Protein AF-A0A2V6AEZ5-F1 (afdb_monomer)

pLDDT: mean 77.83, std 19.24, range [43.84, 98.19]

Nearest PDB structures (foldseek):
  8a53-assembly3_C  TM=8.341E-01  e=4.740E-02  Arabidopsis thaliana
  6w8r-assembly2_B  TM=6.040E-01  e=8.006E-03  Arabidopsis thaliana
  6w8s-assembly2_B  TM=6.239E-01  e=8.006E-03  Arabidopsis thaliana
  6w8t-assembly2_B  TM=6.019E-01  e=8.006E-03  Arabidopsis thaliana
  6w8t-assembly1_A  TM=6.749E-01  e=4.175E-02  Arabidopsis thaliana

Radius of gyration: 16.58 Å; Cα contacts (8 Å, |Δi|>4): 143; chains: 1; bounding box: 41×29×43 Å

Mean predicted aligned error: 9.74 Å

Solvent-accessible surface area (backbone atoms only — not comparable to full-atom values): 7693 Å² total; per-residue (Å²): 115,65,49,83,78,42,40,94,79,61,70,48,90,80,73,42,88,50,41,80,56,57,78,74,59,52,72,72,58,60,76,68,51,56,93,90,50,88,64,75,69,70,59,80,45,75,41,58,30,46,91,95,55,60,79,54,77,36,69,64,80,95,45,80,37,49,38,50,60,52,27,39,64,70,43,49,64,60,37,59,75,69,55,38,20,46,58,55,45,43,51,54,27,35,52,45,29,45,75,71,72,42,90,46,44,50,44,79,47,49,52,65,71,59,38,67,27,44,71,71,70,76,80,78,84,126

Sequence (126 aa):
MREKFMGRNGSTKKLGAAMSLREHRTENEYDKAPSGRPGPYMPVVMTACEEGGYAYEYHHGAIGHGVFTYALAKEFRKARQAGVSFNELRIRVNTVMKNLRYDQTSNVEGPRKICAGPMLAAPRKR

Structure (mmCIF, N/CA/C/O backbone):
data_AF-A0A2V6AEZ5-F1
#
_entry.id   AF-A0A2V6AEZ5-F1
#
loop_
_atom_site.group_PDB
_atom_site.id
_atom_site.type_symbol
_atom_site.label_atom_id
_atom_site.label_alt_id
_atom_site.label_comp_id
_atom_site.label_asym_id
_atom_site.label_entity_id
_atom_site.label_seq_id
_atom_site.pdbx_PDB_ins_code
_atom_site.Cartn_x
_atom_site.Cartn_y
_atom_site.Cartn_z
_atom_site.occupancy
_atom_site.B_iso_or_equiv
_atom_site.auth_seq_id
_atom_site.auth_comp_id
_atom_site.auth_asym_id
_atom_site.auth_atom_id
_atom_site.pdbx_PDB_model_num
ATOM 1 N N . MET A 1 1 ? 23.568 -5.799 3.448 1.00 46.34 1 MET A N 1
ATOM 2 C CA . MET A 1 1 ? 22.675 -5.895 2.264 1.00 46.34 1 MET A CA 1
ATOM 3 C C . MET A 1 1 ? 21.634 -7.005 2.428 1.00 46.34 1 MET A C 1
ATOM 5 O O . MET A 1 1 ? 20.462 -6.696 2.312 1.00 46.34 1 MET A O 1
ATOM 9 N N . ARG A 1 2 ? 22.017 -8.242 2.788 1.00 45.91 2 ARG A N 1
ATOM 10 C CA . ARG A 1 2 ? 21.078 -9.329 3.153 1.00 45.91 2 ARG A CA 1
ATOM 11 C C . ARG A 1 2 ? 20.126 -8.999 4.304 1.00 45.91 2 ARG A C 1
ATOM 13 O O . ARG A 1 2 ? 18.940 -9.280 4.200 1.00 45.91 2 ARG A O 1
ATOM 20 N N . GLU A 1 3 ? 20.638 -8.357 5.352 1.00 51.47 3 GLU A N 1
ATOM 21 C CA . GLU A 1 3 ? 19.851 -7.940 6.525 1.00 51.47 3 GLU A CA 1
ATOM 22 C C . GLU A 1 3 ? 18.674 -7.031 6.143 1.00 51.47 3 GLU A C 1
ATOM 24 O O . GLU A 1 3 ? 17.580 -7.216 6.646 1.00 51.47 3 GLU A O 1
ATOM 29 N N . LYS A 1 4 ? 18.851 -6.151 5.146 1.00 46.28 4 LYS A N 1
ATOM 30 C CA . LYS A 1 4 ? 17.797 -5.258 4.634 1.00 46.28 4 LYS A CA 1
ATOM 31 C C . LYS A 1 4 ? 16.577 -6.003 4.070 1.00 46.28 4 LYS A C 1
ATOM 33 O O . LYS A 1 4 ? 15.503 -5.426 4.007 1.00 46.28 4 LYS A O 1
ATOM 38 N N . PHE A 1 5 ? 16.757 -7.240 3.604 1.00 47.94 5 PHE A N 1
ATOM 39 C CA . PHE A 1 5 ? 15.719 -7.992 2.888 1.00 47.94 5 PHE A CA 1
ATOM 40 C C . PHE A 1 5 ? 15.288 -9.286 3.589 1.00 47.94 5 PHE A C 1
ATOM 42 O O . PHE A 1 5 ? 14.229 -9.826 3.280 1.00 47.94 5 PHE A O 1
ATOM 49 N N . MET A 1 6 ? 16.112 -9.825 4.489 1.00 53.00 6 MET A N 1
ATOM 50 C CA . MET A 1 6 ? 15.813 -11.043 5.259 1.00 53.00 6 MET A CA 1
ATOM 51 C C . MET A 1 6 ? 15.557 -10.773 6.739 1.00 53.00 6 MET A C 1
ATOM 53 O O . MET A 1 6 ? 15.216 -11.693 7.488 1.00 53.00 6 MET A O 1
ATOM 57 N N . GLY A 1 7 ? 15.764 -9.528 7.147 1.00 55.09 7 GLY A N 1
ATOM 58 C CA . GLY A 1 7 ? 15.845 -9.132 8.528 1.00 55.09 7 GLY A CA 1
ATOM 59 C C . GLY A 1 7 ? 16.998 -9.744 9.301 1.00 55.09 7 GLY A C 1
ATOM 60 O O . GLY A 1 7 ? 17.720 -10.622 8.814 1.00 55.09 7 GLY A O 1
ATOM 61 N N . ARG A 1 8 ? 17.177 -9.287 10.542 1.00 57.16 8 ARG A N 1
ATOM 62 C CA . ARG A 1 8 ? 18.275 -9.741 11.421 1.00 57.16 8 ARG A CA 1
ATOM 63 C C . ARG A 1 8 ? 18.279 -11.245 11.673 1.00 57.16 8 ARG A C 1
ATOM 65 O O . ARG A 1 8 ? 19.339 -11.828 11.871 1.00 57.16 8 ARG A O 1
ATOM 72 N N . ASN A 1 9 ? 17.108 -11.874 11.625 1.00 61.22 9 ASN A N 1
ATOM 73 C CA . ASN A 1 9 ? 16.937 -13.274 12.016 1.00 61.22 9 ASN A CA 1
ATOM 74 C C . ASN A 1 9 ? 16.999 -14.262 10.839 1.00 61.22 9 ASN A C 1
ATOM 76 O O . ASN A 1 9 ? 16.841 -15.461 11.056 1.00 61.22 9 ASN A O 1
ATOM 80 N N . GLY A 1 10 ? 17.173 -13.797 9.594 1.00 52.91 10 GLY A N 1
ATOM 81 C CA . GLY A 1 10 ? 17.327 -14.677 8.425 1.00 52.91 10 GLY A CA 1
ATOM 82 C C . GLY A 1 10 ? 16.142 -15.621 8.159 1.00 52.91 10 GLY A C 1
ATOM 83 O O . GLY A 1 10 ? 16.296 -16.633 7.476 1.00 52.91 10 GLY A O 1
ATOM 84 N N . SER A 1 11 ? 14.960 -15.333 8.716 1.00 54.12 11 SER A N 1
ATOM 85 C CA . SER A 1 11 ? 13.793 -16.223 8.696 1.00 54.12 11 SER A CA 1
ATOM 86 C C . SER A 1 11 ? 13.107 -16.213 7.323 1.00 54.12 11 SER A C 1
ATOM 88 O O . SER A 1 11 ? 12.319 -15.330 6.988 1.00 54.12 11 SER A O 1
ATOM 90 N N . THR A 1 12 ? 13.367 -17.247 6.525 1.00 53.75 12 THR A N 1
ATOM 91 C CA . THR A 1 12 ? 12.987 -17.385 5.108 1.00 53.75 12 THR A CA 1
ATOM 92 C C . THR A 1 12 ? 11.652 -18.097 4.850 1.00 53.75 12 THR A C 1
ATOM 94 O O . THR A 1 12 ? 11.454 -18.640 3.764 1.00 53.75 12 THR A O 1
ATOM 97 N N . LYS A 1 13 ? 10.688 -18.113 5.781 1.00 45.47 13 LYS A N 1
ATOM 98 C CA . LYS A 1 13 ? 9.601 -19.113 5.710 1.00 45.47 13 LYS A CA 1
ATOM 99 C C . LYS A 1 13 ? 8.634 -19.053 4.513 1.00 45.47 13 LYS A C 1
ATOM 101 O O . LYS A 1 13 ? 7.982 -20.065 4.293 1.00 45.47 13 LYS A O 1
ATOM 106 N N . LYS A 1 14 ? 8.559 -17.986 3.697 1.00 45.50 14 LYS A N 1
ATOM 107 C CA . LYS A 1 14 ? 7.822 -18.024 2.398 1.00 45.50 14 LYS A CA 1
ATOM 108 C C . LYS A 1 14 ? 8.380 -17.145 1.264 1.00 45.50 14 LYS A C 1
ATOM 110 O O . LYS A 1 14 ? 8.164 -17.471 0.104 1.00 45.50 14 LYS A O 1
ATOM 115 N N . LEU A 1 15 ? 9.123 -16.071 1.553 1.00 49.44 15 LEU A N 1
ATOM 116 C CA . LEU A 1 15 ? 9.695 -15.170 0.527 1.00 49.44 15 LEU A CA 1
ATOM 117 C C . LEU A 1 15 ? 11.163 -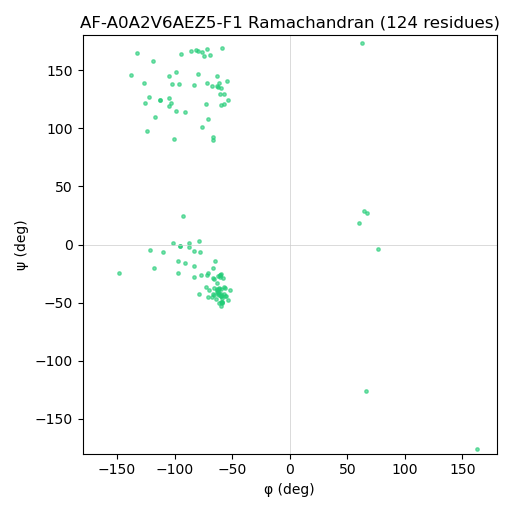15.474 0.166 1.00 49.44 15 LEU A C 1
ATOM 119 O O . LEU A 1 15 ? 11.650 -14.994 -0.857 1.00 49.44 15 LEU A O 1
ATOM 123 N N . GLY A 1 16 ? 11.854 -16.286 0.975 1.00 46.19 16 GLY A N 1
ATOM 124 C CA . GLY A 1 16 ? 13.295 -16.540 0.869 1.00 46.19 16 GLY A CA 1
ATOM 125 C C . GLY A 1 16 ? 13.730 -17.395 -0.324 1.00 46.19 16 GLY A C 1
ATOM 126 O O . GLY A 1 16 ? 14.846 -17.237 -0.807 1.00 46.19 16 GLY A O 1
ATOM 127 N N . ALA A 1 17 ? 12.853 -18.254 -0.849 1.00 43.84 17 ALA A N 1
ATOM 128 C CA . ALA A 1 17 ? 13.207 -19.185 -1.927 1.00 43.84 17 ALA A CA 1
ATOM 129 C C . ALA A 1 17 ? 13.530 -18.494 -3.270 1.00 43.84 17 ALA A C 1
ATOM 131 O O . ALA A 1 17 ? 14.220 -19.069 -4.103 1.00 43.84 17 ALA A O 1
ATOM 132 N N . ALA A 1 18 ? 13.088 -17.245 -3.467 1.00 48.84 18 ALA A N 1
ATOM 133 C CA . ALA A 1 18 ? 13.404 -16.444 -4.655 1.00 48.84 18 ALA A CA 1
ATOM 134 C C . ALA A 1 18 ? 14.509 -15.391 -4.412 1.00 48.84 18 ALA A C 1
ATOM 136 O O . ALA A 1 18 ? 14.831 -14.624 -5.315 1.00 48.84 18 ALA A O 1
ATOM 137 N N . MET A 1 19 ? 15.087 -15.318 -3.205 1.00 53.09 19 MET A N 1
ATOM 138 C CA . MET A 1 19 ? 15.972 -14.217 -2.794 1.00 53.09 19 MET A CA 1
ATOM 139 C C . MET A 1 19 ? 17.352 -14.222 -3.450 1.00 53.09 19 MET A C 1
ATOM 141 O O . MET A 1 19 ? 17.838 -13.153 -3.811 1.00 53.09 19 MET A O 1
ATOM 145 N N . SER A 1 20 ? 17.951 -15.391 -3.688 1.00 47.94 20 SER A N 1
ATOM 146 C CA . SER A 1 20 ? 19.224 -15.507 -4.422 1.00 47.94 20 SER A CA 1
ATOM 147 C C . SER A 1 20 ? 19.137 -14.955 -5.850 1.00 47.94 20 SER A C 1
ATOM 149 O O . SER A 1 20 ? 20.128 -14.499 -6.411 1.00 47.94 20 SER A O 1
ATOM 151 N N . LEU A 1 21 ? 17.936 -14.941 -6.431 1.00 49.56 21 LEU A N 1
ATOM 152 C CA . LEU A 1 21 ? 17.679 -14.415 -7.771 1.00 49.56 21 LEU A CA 1
ATOM 153 C C . LEU A 1 21 ? 17.295 -12.925 -7.754 1.00 49.56 21 LEU A C 1
ATOM 155 O O . LEU A 1 21 ? 17.411 -12.259 -8.780 1.00 49.56 21 LEU A O 1
ATOM 159 N N . ARG A 1 22 ? 16.917 -12.388 -6.583 1.00 55.53 22 ARG A N 1
ATOM 160 C CA . ARG A 1 22 ? 16.654 -10.959 -6.334 1.00 55.53 22 ARG A CA 1
ATOM 161 C C . ARG A 1 22 ? 17.929 -10.156 -6.038 1.00 55.53 22 ARG A C 1
ATOM 163 O O . ARG A 1 22 ? 17.954 -8.967 -6.328 1.00 55.53 22 ARG A O 1
ATOM 170 N N . GLU A 1 23 ? 18.971 -10.787 -5.487 1.00 51.28 23 GLU A N 1
ATOM 171 C CA . GLU A 1 23 ? 20.227 -10.138 -5.049 1.00 51.28 23 GLU A CA 1
ATOM 172 C C . GLU A 1 23 ? 21.118 -9.661 -6.217 1.00 51.28 23 GLU A C 1
ATOM 174 O O . GLU A 1 23 ? 21.884 -8.713 -6.057 1.00 51.28 23 GLU A O 1
ATOM 179 N N . HIS A 1 24 ? 20.992 -10.267 -7.405 1.00 51.97 24 HIS A N 1
ATOM 180 C CA . HIS A 1 24 ? 21.966 -10.092 -8.495 1.00 51.97 24 HIS A CA 1
ATOM 181 C C . HIS A 1 24 ? 21.409 -9.542 -9.815 1.00 51.97 24 HIS A C 1
ATOM 183 O O . HIS A 1 24 ? 22.188 -9.310 -10.732 1.00 51.97 24 HIS A O 1
ATOM 189 N N . ARG A 1 25 ? 20.089 -9.343 -9.944 1.00 55.00 25 ARG A N 1
ATOM 190 C CA . ARG A 1 25 ? 19.455 -8.982 -11.225 1.00 55.00 25 ARG A CA 1
ATOM 191 C C . ARG A 1 25 ? 19.059 -7.504 -11.258 1.00 55.00 25 ARG A C 1
ATOM 193 O O . ARG A 1 25 ? 18.237 -7.045 -10.465 1.00 55.00 25 ARG A O 1
ATOM 200 N N . THR A 1 26 ? 19.630 -6.766 -12.198 1.00 60.47 26 THR A N 1
ATOM 201 C CA . THR A 1 26 ? 19.301 -5.378 -12.546 1.00 60.47 26 THR A CA 1
ATOM 202 C C . THR A 1 26 ? 17.978 -5.282 -13.316 1.00 60.47 26 THR A C 1
ATOM 204 O O . THR A 1 26 ? 17.513 -6.256 -13.904 1.00 60.47 26 THR A O 1
ATOM 207 N N . GLU A 1 27 ? 17.373 -4.090 -13.374 1.00 63.59 27 GLU A N 1
ATOM 208 C CA . GLU A 1 27 ? 16.145 -3.836 -14.159 1.00 63.59 27 GLU A CA 1
ATOM 209 C C . GLU A 1 27 ? 16.261 -4.302 -15.621 1.00 63.59 27 GLU A C 1
ATOM 211 O O . GLU A 1 27 ? 15.340 -4.912 -16.153 1.00 63.59 27 GLU A O 1
ATOM 216 N N . ASN A 1 28 ? 17.427 -4.107 -16.239 1.00 63.88 28 ASN A N 1
ATOM 217 C CA . ASN A 1 28 ? 17.684 -4.516 -17.621 1.00 63.88 28 ASN A CA 1
ATOM 218 C C . ASN A 1 28 ? 17.673 -6.040 -17.812 1.00 63.88 28 ASN A C 1
ATOM 220 O O . ASN A 1 28 ? 17.363 -6.527 -18.897 1.00 63.88 28 ASN A O 1
ATOM 224 N N . GLU A 1 29 ? 18.037 -6.810 -16.788 1.00 62.09 29 GLU A N 1
ATOM 225 C CA . GLU A 1 29 ? 17.984 -8.272 -16.841 1.00 62.09 29 GLU A CA 1
ATOM 226 C C . GLU A 1 29 ? 16.556 -8.796 -16.677 1.00 62.09 29 GLU A C 1
ATOM 228 O O . GLU A 1 29 ? 16.244 -9.864 -17.203 1.00 62.09 29 GLU A O 1
ATOM 233 N N . TYR A 1 30 ? 15.682 -8.034 -16.009 1.00 60.75 30 TYR A N 1
ATOM 234 C CA . TYR A 1 30 ? 14.248 -8.320 -15.961 1.00 60.75 30 TYR A CA 1
ATOM 235 C C . TYR A 1 30 ? 13.570 -8.044 -17.305 1.00 60.75 30 TYR A C 1
ATOM 237 O O . TYR A 1 30 ? 12.822 -8.894 -17.783 1.00 60.75 30 TYR A O 1
ATOM 245 N N . ASP A 1 31 ? 13.871 -6.913 -17.951 1.00 62.38 31 ASP A N 1
ATOM 246 C CA . ASP A 1 31 ? 13.287 -6.551 -19.254 1.00 62.38 31 ASP A CA 1
ATOM 247 C C . ASP A 1 31 ? 13.648 -7.553 -20.368 1.00 62.38 31 ASP A C 1
ATOM 249 O O . ASP A 1 31 ? 12.890 -7.735 -21.320 1.00 62.38 31 ASP A O 1
ATOM 253 N N . LYS A 1 32 ? 14.790 -8.242 -20.235 1.00 59.50 32 LYS A N 1
ATOM 254 C CA . LYS A 1 32 ? 15.273 -9.276 -21.167 1.00 59.50 32 LYS A CA 1
ATOM 255 C C . LYS A 1 32 ? 14.753 -10.688 -20.865 1.00 59.50 32 LYS A C 1
ATOM 257 O O . LYS A 1 32 ? 15.107 -11.626 -21.580 1.00 59.50 32 LYS A O 1
ATOM 262 N N . ALA A 1 33 ? 13.967 -10.880 -19.805 1.00 58.78 33 ALA A N 1
ATOM 263 C CA . ALA A 1 33 ? 13.495 -12.206 -19.423 1.00 58.78 33 ALA A CA 1
ATOM 264 C C . ALA A 1 33 ? 12.511 -12.780 -20.470 1.00 58.78 33 ALA A C 1
ATOM 266 O O . ALA A 1 33 ? 11.610 -12.065 -20.914 1.00 58.78 33 ALA A O 1
ATOM 267 N N . PRO A 1 34 ? 12.631 -14.068 -20.854 1.00 56.56 34 PRO A N 1
ATOM 268 C CA . PRO A 1 34 ? 11.762 -14.664 -21.867 1.00 56.56 34 PRO A CA 1
ATOM 269 C C . PRO A 1 34 ? 10.294 -14.669 -21.428 1.00 56.56 34 PRO A C 1
ATOM 271 O O . PRO A 1 34 ? 9.980 -15.102 -20.322 1.00 56.56 34 PRO A O 1
ATOM 274 N N . SER A 1 35 ? 9.376 -14.292 -22.320 1.00 58.47 35 SER A N 1
ATOM 275 C CA . SER A 1 35 ? 7.927 -14.294 -22.048 1.00 58.47 35 SER A CA 1
ATOM 276 C C . SER A 1 35 ? 7.360 -15.681 -21.705 1.00 58.47 35 SER A C 1
ATOM 278 O O . SER A 1 35 ? 6.364 -15.772 -20.993 1.00 58.47 35 SER A O 1
ATOM 280 N N . GLY A 1 36 ? 7.998 -16.755 -22.189 1.00 52.22 36 GLY A N 1
ATOM 281 C CA . GLY A 1 36 ? 7.603 -18.152 -21.955 1.00 52.22 36 GLY A CA 1
ATOM 282 C C . GLY A 1 36 ? 8.324 -18.854 -20.799 1.00 52.22 36 GLY A C 1
ATOM 283 O O . GLY A 1 36 ? 8.042 -20.018 -20.525 1.00 52.22 36 GLY A O 1
ATOM 284 N N . ARG A 1 37 ? 9.263 -18.184 -20.118 1.00 55.19 37 ARG A N 1
ATOM 285 C CA . ARG A 1 37 ? 9.901 -18.699 -18.899 1.00 55.19 37 ARG A CA 1
ATOM 286 C C . ARG A 1 37 ? 9.707 -17.670 -17.803 1.00 55.19 37 ARG A C 1
ATOM 288 O O . ARG A 1 37 ? 10.497 -16.727 -17.754 1.00 55.19 37 ARG A O 1
ATOM 295 N N . PRO A 1 38 ? 8.704 -17.839 -16.924 1.00 53.22 38 PRO A N 1
ATOM 296 C CA . PRO A 1 38 ? 8.577 -16.971 -15.780 1.00 53.22 38 PRO A CA 1
ATOM 297 C C . PRO A 1 38 ? 9.767 -17.241 -14.864 1.00 53.22 38 PRO A C 1
ATOM 299 O O . PRO A 1 38 ? 9.773 -18.175 -14.066 1.00 53.22 38 PRO A O 1
ATOM 302 N N . GLY A 1 39 ? 10.833 -16.465 -15.048 1.00 51.47 39 GLY A N 1
ATOM 303 C CA . GLY A 1 39 ? 11.929 -16.430 -14.102 1.00 51.47 39 GLY A CA 1
ATOM 304 C C . GLY A 1 39 ? 11.394 -16.009 -12.729 1.00 51.47 39 GLY A C 1
ATOM 305 O O . GLY A 1 39 ? 10.260 -15.540 -12.608 1.00 51.47 39 GLY A O 1
ATOM 306 N N . PRO A 1 40 ? 12.194 -16.133 -11.668 1.00 53.50 40 PRO A N 1
ATOM 307 C CA . PRO A 1 40 ? 11.855 -15.532 -10.389 1.00 53.50 40 PRO A CA 1
ATOM 308 C C . PRO A 1 40 ? 11.905 -14.012 -10.549 1.00 53.50 40 PRO A C 1
ATOM 310 O O . PRO A 1 40 ? 12.948 -13.379 -10.403 1.00 53.50 40 PRO A O 1
ATOM 313 N N . TYR A 1 41 ? 10.771 -13.426 -10.915 1.00 65.88 41 TYR A N 1
ATOM 314 C CA . TYR A 1 41 ? 10.601 -11.986 -10.964 1.00 65.88 41 TYR A CA 1
ATOM 315 C C . TYR A 1 41 ? 10.541 -11.460 -9.536 1.00 65.88 41 TYR A C 1
ATOM 317 O O . TYR A 1 41 ? 9.905 -12.075 -8.679 1.00 65.88 41 TYR A O 1
ATOM 325 N N . MET A 1 42 ? 11.183 -10.323 -9.269 1.00 70.44 42 MET A N 1
ATOM 326 C CA . MET A 1 42 ? 10.879 -9.559 -8.064 1.00 70.44 42 MET A CA 1
ATOM 327 C C . MET A 1 42 ? 9.491 -8.932 -8.264 1.00 70.44 42 MET A C 1
ATOM 329 O O . MET A 1 42 ? 9.372 -8.019 -9.087 1.00 70.44 42 MET A O 1
ATOM 333 N N . PRO A 1 43 ? 8.432 -9.408 -7.580 1.00 76.94 43 PRO A N 1
ATOM 334 C CA . PRO A 1 43 ? 7.147 -8.734 -7.646 1.00 76.94 43 PRO A CA 1
ATOM 335 C C . PRO A 1 43 ? 7.240 -7.391 -6.920 1.00 76.94 43 PRO A C 1
ATOM 337 O O . PRO A 1 43 ? 8.133 -7.176 -6.096 1.00 76.94 43 PRO A O 1
ATOM 340 N N . VAL A 1 44 ? 6.275 -6.514 -7.178 1.00 83.25 44 VAL A N 1
ATOM 341 C CA . VAL A 1 44 ? 6.007 -5.426 -6.239 1.00 83.25 44 VAL A CA 1
ATOM 342 C C . VAL A 1 44 ? 5.333 -6.032 -5.010 1.00 83.25 44 VAL A C 1
ATOM 344 O O . VAL A 1 44 ? 4.283 -6.664 -5.117 1.00 83.25 44 VAL A O 1
ATOM 347 N N . VAL A 1 45 ? 5.949 -5.857 -3.848 1.00 86.44 45 VAL A N 1
ATOM 348 C CA . VAL A 1 45 ? 5.453 -6.296 -2.546 1.00 86.44 45 VAL A CA 1
ATOM 349 C C . VAL A 1 45 ? 5.116 -5.059 -1.731 1.00 86.44 45 VAL A C 1
ATOM 351 O O . VAL A 1 45 ? 5.973 -4.2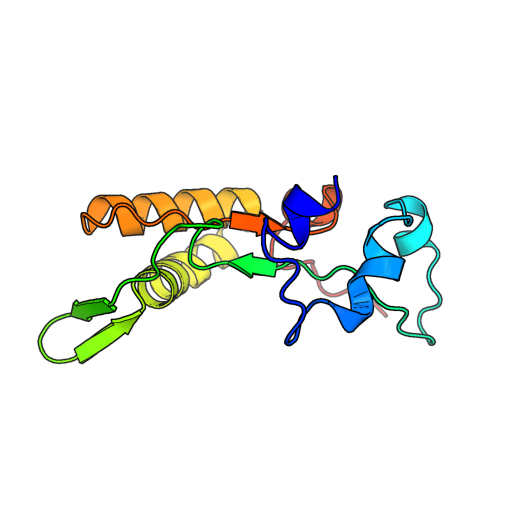08 -1.516 1.00 86.44 45 VAL A O 1
ATOM 354 N N . MET A 1 46 ? 3.876 -4.971 -1.256 1.00 92.38 46 MET A N 1
ATOM 355 C CA . MET A 1 46 ? 3.483 -4.000 -0.236 1.00 92.38 46 MET A CA 1
ATOM 356 C C . MET A 1 46 ? 3.371 -4.716 1.105 1.00 92.38 46 MET A C 1
ATOM 358 O O . MET A 1 46 ? 2.604 -5.674 1.221 1.00 92.38 46 MET A O 1
ATOM 362 N N . THR A 1 47 ? 4.128 -4.275 2.105 1.00 92.62 47 THR A N 1
ATOM 363 C CA . THR A 1 47 ? 4.080 -4.846 3.456 1.00 92.62 47 THR A CA 1
ATOM 364 C C . THR A 1 47 ? 3.208 -3.998 4.367 1.00 92.62 47 THR A C 1
ATOM 366 O O . THR A 1 47 ? 3.117 -2.779 4.211 1.00 92.62 47 THR A O 1
ATOM 369 N N . ALA A 1 48 ? 2.558 -4.647 5.331 1.00 94.00 48 ALA A N 1
ATOM 370 C CA . ALA A 1 48 ? 1.704 -3.960 6.290 1.00 94.00 48 ALA A CA 1
ATOM 371 C C . ALA A 1 48 ? 2.519 -3.046 7.216 1.00 94.00 48 ALA A C 1
ATOM 373 O O . ALA A 1 48 ? 2.117 -1.910 7.457 1.00 94.00 48 ALA A O 1
ATOM 374 N N . CYS A 1 49 ? 3.663 -3.529 7.693 1.00 92.25 49 CYS A N 1
ATOM 375 C CA . CYS A 1 49 ? 4.601 -2.794 8.529 1.00 92.25 49 CYS A CA 1
ATOM 376 C C . CYS A 1 49 ? 6.038 -2.968 8.007 1.00 92.25 49 CYS A C 1
ATOM 378 O O . CYS A 1 49 ? 6.316 -3.856 7.190 1.00 92.25 49 CYS A O 1
ATOM 380 N N . GLU A 1 50 ? 6.944 -2.119 8.479 1.00 86.00 50 GLU A N 1
ATOM 381 C CA . GLU A 1 50 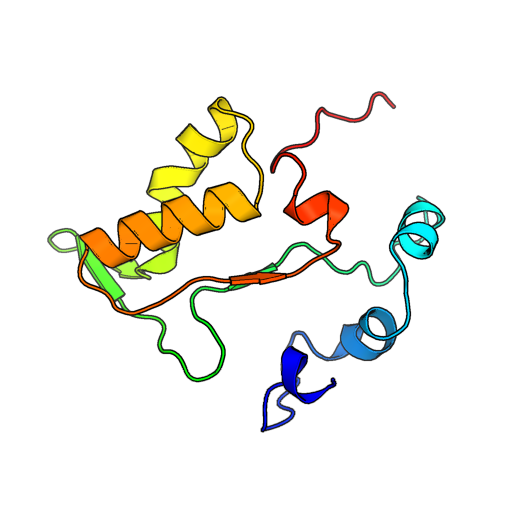? 8.387 -2.317 8.340 1.00 86.00 50 GLU A CA 1
ATOM 382 C C . GLU A 1 50 ? 8.882 -3.448 9.256 1.00 86.00 50 GLU A C 1
ATOM 384 O O . GLU A 1 50 ? 8.160 -3.940 10.131 1.00 86.00 50 GLU A O 1
ATOM 389 N N . GLU A 1 51 ? 10.123 -3.884 9.040 1.00 78.19 51 GLU A N 1
ATOM 390 C CA . GLU A 1 51 ? 10.762 -4.871 9.905 1.00 78.19 51 GLU A CA 1
ATOM 391 C C . GLU A 1 51 ? 10.855 -4.356 11.348 1.00 78.19 51 GLU A C 1
ATOM 393 O O . GLU A 1 51 ? 11.224 -3.211 11.593 1.00 78.19 51 GLU A O 1
ATOM 398 N N . GLY A 1 52 ? 10.512 -5.212 12.313 1.00 79.19 52 GLY A N 1
ATOM 399 C CA . GLY A 1 52 ? 10.474 -4.842 13.730 1.00 79.19 52 GLY A CA 1
ATOM 400 C C . GLY A 1 52 ? 9.248 -4.015 14.131 1.00 79.19 52 GLY A C 1
ATOM 401 O O . GLY A 1 52 ? 9.076 -3.743 15.316 1.00 79.19 52 GLY A O 1
ATOM 402 N N . GLY A 1 53 ? 8.386 -3.647 13.177 1.00 83.12 53 GLY A N 1
ATOM 403 C CA . GLY A 1 53 ? 7.088 -3.037 13.437 1.00 83.12 53 GLY A CA 1
ATOM 404 C C . GLY A 1 53 ? 5.986 -4.067 13.691 1.00 83.12 53 GLY A C 1
ATOM 405 O O . GLY A 1 53 ? 6.128 -5.255 13.393 1.00 83.12 53 GLY A O 1
ATOM 406 N N . TYR A 1 54 ? 4.855 -3.586 14.205 1.00 90.88 54 TYR A N 1
ATOM 407 C CA . TYR A 1 54 ? 3.658 -4.392 14.426 1.00 90.88 54 TYR A CA 1
ATOM 408 C C . TYR A 1 54 ? 2.591 -4.084 13.372 1.00 90.88 54 TYR A C 1
ATOM 410 O O . TYR A 1 54 ? 2.443 -2.947 12.919 1.00 90.88 54 TYR A O 1
ATOM 418 N N . ALA A 1 55 ? 1.845 -5.118 12.979 1.00 94.44 55 ALA A N 1
ATOM 419 C CA . ALA A 1 55 ? 0.638 -4.972 12.179 1.00 94.44 55 ALA A CA 1
ATOM 420 C C . ALA A 1 55 ? -0.584 -5.025 13.107 1.00 94.44 55 ALA A C 1
ATOM 422 O O . ALA A 1 55 ? -0.831 -6.053 13.734 1.00 94.44 55 ALA A O 1
ATOM 423 N N . TYR A 1 56 ? -1.328 -3.924 13.201 1.00 96.31 56 TYR A N 1
ATOM 424 C CA . TYR A 1 56 ? -2.435 -3.764 14.145 1.00 96.31 56 TYR A CA 1
ATOM 425 C C . TYR A 1 56 ? -3.799 -4.106 13.538 1.00 96.31 56 TYR A C 1
ATOM 427 O O . TYR A 1 56 ? -3.992 -4.124 12.315 1.00 96.31 56 TYR A O 1
ATOM 435 N N . GLU A 1 57 ? -4.771 -4.293 14.428 1.00 96.44 57 GLU A N 1
ATOM 436 C CA . GLU A 1 57 ? -6.189 -4.415 14.107 1.00 96.44 57 GLU A CA 1
ATOM 437 C C . GLU A 1 57 ? -6.937 -3.101 14.403 1.00 96.44 57 GLU A C 1
ATOM 439 O O . GLU A 1 57 ? -6.697 -2.422 15.404 1.00 96.44 57 GLU A O 1
ATOM 444 N N . TYR A 1 58 ? -7.829 -2.729 13.488 1.00 95.38 58 TYR A N 1
ATOM 445 C CA . TYR A 1 58 ? -8.738 -1.595 13.540 1.00 95.38 58 TYR A CA 1
ATOM 446 C C . TYR A 1 58 ? -10.174 -2.085 13.638 1.00 95.38 58 TYR A C 1
ATOM 448 O O . TYR A 1 58 ? -10.652 -2.804 12.761 1.00 95.38 58 TYR A O 1
ATOM 456 N N . HIS A 1 59 ? -10.881 -1.623 14.666 1.00 94.19 59 HIS A N 1
ATOM 457 C CA . HIS A 1 59 ? -12.310 -1.856 14.803 1.00 94.19 59 HIS A CA 1
ATOM 458 C C . HIS A 1 59 ? -13.092 -0.719 14.148 1.00 94.19 59 HIS A C 1
ATOM 460 O O . HIS A 1 59 ? -13.060 0.430 14.596 1.00 94.19 59 HIS A O 1
ATOM 466 N N . HIS A 1 60 ? -13.816 -1.049 13.081 1.00 89.50 60 HIS A N 1
ATOM 467 C CA . HIS A 1 60 ? -14.787 -0.155 12.469 1.00 89.50 60 HIS A CA 1
ATOM 468 C C . HIS A 1 60 ? -16.191 -0.554 12.933 1.00 89.50 60 HIS A C 1
ATOM 470 O O . HIS A 1 60 ? -16.840 -1.426 12.353 1.00 89.50 60 HIS A O 1
ATOM 476 N N . GLY A 1 61 ? -16.638 0.050 14.035 1.00 90.56 61 GLY A N 1
ATOM 477 C CA . GLY A 1 61 ? -17.828 -0.416 14.745 1.00 90.56 61 GLY A CA 1
ATOM 478 C C . GLY A 1 61 ? -17.584 -1.803 15.344 1.00 90.56 61 GLY A C 1
ATOM 479 O O . GLY A 1 61 ? -16.600 -2.002 16.050 1.00 90.56 61 GLY A O 1
ATOM 480 N N . ALA A 1 62 ? -18.461 -2.761 15.043 1.00 91.81 62 ALA A N 1
ATOM 481 C CA . ALA A 1 62 ? -18.359 -4.134 15.547 1.00 91.81 62 ALA A CA 1
ATOM 482 C C . ALA A 1 62 ? -17.414 -5.040 14.731 1.00 91.81 62 ALA A C 1
ATOM 484 O O . ALA A 1 62 ? -17.194 -6.187 15.112 1.00 91.81 62 ALA A O 1
ATOM 485 N N . ILE A 1 63 ? -16.874 -4.564 13.602 1.00 94.88 63 ILE A N 1
ATOM 486 C CA . ILE A 1 63 ? -16.080 -5.385 12.679 1.00 94.88 63 ILE A CA 1
ATOM 487 C C . ILE A 1 63 ? -14.594 -5.056 12.831 1.00 94.88 63 ILE A C 1
ATOM 489 O O . ILE A 1 63 ? -14.190 -3.897 12.728 1.00 94.88 63 ILE A O 1
ATOM 493 N N . GLY A 1 64 ? -13.785 -6.089 13.064 1.00 94.69 64 GLY A N 1
ATOM 494 C CA . GLY A 1 64 ? -12.326 -6.010 13.072 1.00 94.69 64 GLY A CA 1
ATOM 495 C C . GLY A 1 64 ? -11.731 -6.103 11.665 1.00 94.69 64 GLY A C 1
ATOM 496 O O . GLY A 1 64 ? -12.157 -6.906 10.831 1.00 94.69 64 GLY A O 1
ATOM 497 N N . HIS A 1 65 ? -10.735 -5.269 11.386 1.00 96.25 65 HIS A N 1
ATOM 498 C CA . HIS A 1 65 ? -9.976 -5.256 10.140 1.00 96.25 65 HIS A CA 1
ATOM 499 C C . HIS A 1 65 ? -8.491 -5.068 10.432 1.00 96.25 65 HIS A C 1
ATOM 501 O O . HIS A 1 65 ? -8.132 -4.267 11.281 1.00 96.25 65 HIS A O 1
ATOM 507 N N . GLY A 1 66 ? -7.594 -5.677 9.656 1.00 97.31 66 GLY A N 1
ATOM 508 C CA . GLY A 1 66 ? -6.192 -5.242 9.684 1.00 97.31 66 GLY A CA 1
ATOM 509 C C . GLY A 1 66 ? -6.081 -3.768 9.265 1.00 97.31 66 GLY A C 1
ATOM 510 O O . GLY A 1 66 ? -6.603 -3.402 8.209 1.00 97.31 66 GLY A O 1
ATOM 511 N N . VAL A 1 67 ? -5.393 -2.931 10.052 1.00 97.69 67 VAL A N 1
ATOM 512 C CA . VAL A 1 67 ? -5.266 -1.474 9.819 1.00 97.69 67 VAL A CA 1
ATOM 513 C C . VAL A 1 67 ? -4.761 -1.180 8.407 1.00 97.69 67 VAL A C 1
ATOM 515 O O . VAL A 1 67 ? -5.361 -0.389 7.677 1.00 97.69 67 VAL A O 1
ATOM 518 N N . PHE A 1 68 ? -3.695 -1.871 7.993 1.00 97.88 68 PHE A N 1
ATOM 519 C CA . PHE A 1 68 ? -3.138 -1.761 6.644 1.00 97.88 68 PHE A CA 1
ATOM 520 C C . PHE A 1 68 ? -4.151 -2.142 5.568 1.00 97.88 68 PHE A C 1
ATOM 522 O O . PHE A 1 68 ? -4.346 -1.389 4.620 1.00 97.88 68 PHE A O 1
ATOM 529 N N . THR A 1 69 ? -4.815 -3.289 5.709 1.00 97.19 69 THR A N 1
ATOM 530 C CA . THR A 1 69 ? -5.775 -3.778 4.713 1.00 97.19 69 THR A CA 1
ATOM 531 C C . THR A 1 69 ? -6.960 -2.825 4.576 1.00 97.19 69 THR A C 1
ATOM 533 O O . THR A 1 69 ? -7.391 -2.537 3.460 1.00 97.19 69 THR A O 1
ATOM 536 N N . TYR A 1 70 ? -7.450 -2.286 5.695 1.00 97.38 70 TYR A N 1
ATOM 537 C CA . TYR A 1 70 ? -8.500 -1.274 5.710 1.00 97.38 70 TYR A CA 1
ATOM 538 C C . TYR A 1 70 ? -8.056 0.007 4.987 1.00 97.38 70 TYR A C 1
ATOM 540 O O . TYR A 1 70 ? -8.746 0.482 4.080 1.00 97.38 70 TYR A O 1
ATOM 548 N N . ALA A 1 71 ? -6.880 0.542 5.333 1.00 97.56 71 ALA A N 1
ATOM 549 C CA . ALA A 1 71 ? -6.322 1.740 4.709 1.00 97.56 71 ALA A CA 1
ATOM 550 C C . ALA A 1 71 ? -6.057 1.548 3.206 1.00 97.56 71 ALA A C 1
ATOM 552 O O . ALA A 1 71 ? -6.411 2.407 2.395 1.00 97.56 71 ALA A O 1
ATOM 553 N N . LEU A 1 72 ? -5.504 0.395 2.823 1.00 97.38 72 LEU A N 1
ATOM 554 C CA . LEU A 1 72 ? -5.265 0.010 1.438 1.00 97.38 72 LEU A CA 1
ATOM 555 C C . LEU A 1 72 ? -6.571 -0.037 0.649 1.00 97.38 72 LEU A C 1
ATOM 557 O O . LEU A 1 72 ? -6.678 0.625 -0.379 1.00 97.38 72 LEU A O 1
ATOM 561 N N . ALA A 1 73 ? -7.583 -0.760 1.133 1.00 96.19 73 ALA A N 1
ATOM 562 C CA . ALA A 1 73 ? -8.869 -0.871 0.449 1.00 96.19 73 ALA A CA 1
ATOM 563 C C . ALA A 1 73 ? -9.551 0.497 0.261 1.00 96.19 73 ALA A C 1
ATOM 565 O O . ALA A 1 73 ? -10.134 0.757 -0.797 1.00 96.19 73 ALA A O 1
ATOM 566 N N . LYS A 1 74 ? -9.441 1.384 1.259 1.00 95.12 74 LYS A N 1
ATOM 567 C CA . LYS A 1 74 ? -10.006 2.741 1.228 1.00 95.12 74 LYS A CA 1
ATOM 568 C C . LYS A 1 74 ? -9.390 3.614 0.132 1.00 95.12 74 LYS A C 1
ATOM 570 O O . LYS A 1 74 ? -10.111 4.374 -0.516 1.00 95.12 74 LYS A O 1
ATOM 575 N N . GLU A 1 75 ? -8.087 3.488 -0.102 1.00 96.62 75 GLU A N 1
ATOM 576 C CA . GLU A 1 75 ? -7.363 4.333 -1.059 1.00 96.62 75 GLU A CA 1
ATOM 577 C C . GLU A 1 75 ? -7.184 3.695 -2.439 1.00 96.62 75 GLU A C 1
ATOM 579 O O . GLU A 1 75 ? -7.111 4.415 -3.436 1.00 96.62 75 GLU A O 1
ATOM 584 N N . PHE A 1 76 ? -7.208 2.365 -2.546 1.00 93.88 76 PHE A N 1
ATOM 585 C CA . PHE A 1 76 ? -6.894 1.647 -3.784 1.00 93.88 76 PHE A CA 1
ATOM 586 C C . PHE A 1 76 ? -7.763 2.077 -4.971 1.00 93.88 76 PHE A C 1
ATOM 588 O O . PHE A 1 76 ? -7.248 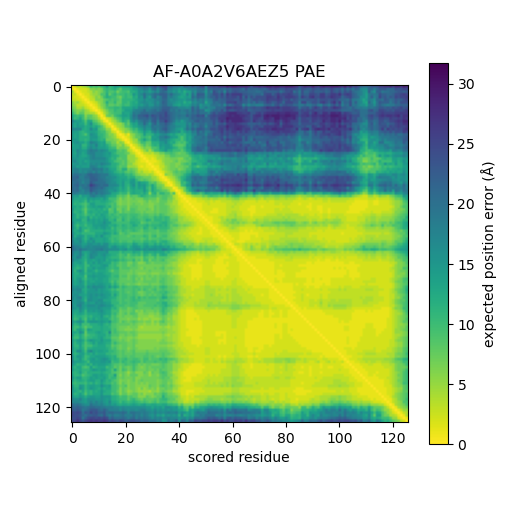2.316 -6.060 1.00 93.88 76 PHE A O 1
ATOM 595 N N . ARG A 1 77 ? -9.081 2.235 -4.775 1.00 90.94 77 ARG A N 1
ATOM 596 C CA . ARG A 1 77 ? -10.000 2.636 -5.860 1.00 90.94 77 ARG A CA 1
ATOM 597 C C . ARG A 1 77 ? -9.720 4.053 -6.368 1.00 90.94 77 ARG A C 1
ATOM 599 O O . ARG A 1 77 ? -9.680 4.260 -7.578 1.00 90.94 77 ARG A O 1
ATOM 606 N N . LYS A 1 78 ? -9.478 5.003 -5.458 1.00 93.00 78 LYS A N 1
ATOM 607 C CA . LYS A 1 78 ? -9.158 6.401 -5.797 1.00 93.00 78 LYS A CA 1
ATOM 608 C C . LYS A 1 78 ? -7.801 6.498 -6.484 1.00 93.00 78 LYS A C 1
ATOM 610 O O . LYS A 1 78 ? -7.651 7.165 -7.500 1.00 93.00 78 LYS A O 1
ATOM 615 N N . ALA A 1 79 ? -6.816 5.796 -5.935 1.00 91.94 79 ALA A N 1
ATOM 616 C CA . ALA A 1 79 ? -5.461 5.738 -6.454 1.00 91.94 79 ALA A CA 1
ATOM 617 C C . ALA A 1 79 ? -5.431 5.099 -7.858 1.00 91.94 79 ALA A C 1
ATOM 619 O O . ALA A 1 79 ? -4.754 5.606 -8.750 1.00 91.94 79 ALA A O 1
ATOM 620 N N . ARG A 1 80 ? -6.240 4.054 -8.085 1.00 88.50 80 ARG A N 1
ATOM 621 C CA . ARG A 1 80 ? -6.466 3.445 -9.404 1.00 88.50 80 ARG A CA 1
ATOM 622 C C . ARG A 1 80 ? -7.018 4.445 -10.417 1.00 88.50 80 ARG A C 1
ATOM 624 O O . ARG A 1 80 ? -6.501 4.511 -11.524 1.00 88.50 80 ARG A O 1
ATOM 631 N N . GLN A 1 81 ? -8.058 5.196 -10.060 1.00 89.44 81 GLN A N 1
ATOM 632 C CA . GLN A 1 81 ? -8.664 6.189 -10.957 1.00 89.44 81 GLN A CA 1
ATOM 633 C C . GLN A 1 81 ? -7.705 7.340 -11.277 1.00 89.44 81 GLN A C 1
ATOM 635 O O . GLN A 1 81 ? -7.657 7.801 -12.410 1.00 89.44 81 GLN A O 1
ATOM 640 N N . ALA A 1 82 ? -6.911 7.763 -10.294 1.00 91.06 82 ALA A N 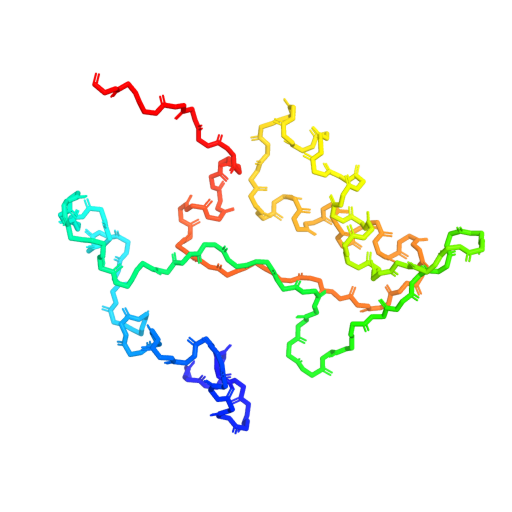1
ATOM 641 C CA . ALA A 1 82 ? -5.915 8.817 -10.455 1.00 91.06 82 ALA A CA 1
ATOM 642 C C . ALA A 1 82 ? -4.627 8.356 -11.168 1.00 91.06 82 ALA A C 1
ATOM 644 O O . ALA A 1 82 ? -3.761 9.183 -11.432 1.00 91.06 82 ALA A O 1
ATOM 645 N N . GLY A 1 83 ? -4.472 7.057 -11.452 1.00 91.69 83 GLY A N 1
ATOM 646 C CA . GLY A 1 83 ? -3.296 6.523 -12.144 1.00 91.69 83 GLY A CA 1
ATOM 647 C C . GLY A 1 83 ? -1.984 6.683 -11.369 1.00 91.69 83 GLY A C 1
ATOM 648 O O . GLY A 1 83 ? -0.928 6.817 -11.983 1.00 91.69 83 GLY A O 1
ATOM 649 N N . VAL A 1 84 ? -2.028 6.700 -10.032 1.00 94.94 84 VAL A N 1
ATOM 650 C CA . VAL A 1 84 ? -0.826 6.953 -9.221 1.00 94.94 84 VAL A CA 1
ATOM 651 C C . VAL A 1 84 ? 0.107 5.743 -9.149 1.00 94.94 84 VAL A C 1
ATOM 653 O O . VAL A 1 84 ? -0.274 4.619 -9.487 1.00 94.94 84 VAL A O 1
ATOM 656 N N . SER A 1 85 ? 1.337 5.976 -8.687 1.00 95.94 85 SER A N 1
ATOM 657 C CA . SER A 1 85 ? 2.344 4.931 -8.504 1.00 95.94 85 SER A CA 1
ATOM 658 C C . SER A 1 85 ? 2.157 4.116 -7.224 1.00 95.94 85 SER A C 1
ATOM 660 O O . SER A 1 85 ? 1.422 4.520 -6.320 1.00 95.94 85 SER A O 1
ATOM 662 N N . PHE A 1 86 ? 2.848 2.975 -7.107 1.00 94.75 86 PHE A N 1
ATOM 663 C CA . PHE A 1 86 ? 2.859 2.202 -5.856 1.00 94.75 86 PHE A CA 1
ATOM 664 C C . PHE A 1 86 ? 3.455 3.005 -4.692 1.00 94.75 86 PHE A C 1
ATOM 666 O O . PHE A 1 86 ? 2.942 2.942 -3.574 1.00 94.75 86 PHE A O 1
ATOM 673 N N . ASN A 1 87 ? 4.495 3.803 -4.953 1.00 95.75 87 ASN A N 1
ATOM 674 C CA . ASN A 1 87 ? 5.083 4.696 -3.952 1.00 95.75 87 ASN A CA 1
ATOM 675 C C . ASN A 1 87 ? 4.082 5.745 -3.452 1.00 95.75 87 ASN A C 1
ATOM 677 O O . ASN A 1 87 ? 4.015 6.001 -2.250 1.00 95.75 87 ASN A O 1
ATOM 681 N N . GLU A 1 88 ? 3.292 6.321 -4.356 1.00 97.38 88 GLU A N 1
ATOM 682 C CA . GLU A 1 88 ? 2.257 7.297 -4.013 1.00 97.38 88 GLU A CA 1
ATOM 683 C C . GLU A 1 88 ? 1.080 6.638 -3.276 1.00 97.38 88 GLU A C 1
ATOM 685 O O . GLU A 1 88 ? 0.593 7.171 -2.279 1.00 97.38 88 GLU A O 1
ATOM 690 N N . LEU A 1 89 ? 0.665 5.431 -3.679 1.00 97.25 89 LEU A N 1
ATOM 691 C CA . LEU A 1 89 ? -0.322 4.657 -2.922 1.00 97.25 89 LEU A CA 1
ATOM 692 C C . LEU A 1 89 ? 0.159 4.390 -1.491 1.00 97.25 89 LEU A C 1
ATOM 694 O O . LEU A 1 89 ? -0.607 4.606 -0.556 1.00 97.25 89 LEU A O 1
ATOM 698 N N . ARG A 1 90 ? 1.415 3.970 -1.299 1.00 96.75 90 ARG A N 1
ATOM 699 C CA . ARG A 1 90 ? 2.004 3.769 0.037 1.00 96.75 90 ARG A CA 1
ATOM 700 C C . ARG A 1 90 ? 1.900 5.022 0.899 1.00 96.75 90 ARG A C 1
ATOM 702 O O . ARG A 1 90 ? 1.526 4.918 2.063 1.00 96.75 90 ARG A O 1
ATOM 709 N N . ILE A 1 91 ? 2.195 6.197 0.337 1.00 97.81 91 ILE A N 1
ATOM 710 C CA . ILE A 1 91 ? 2.070 7.474 1.053 1.00 97.81 91 ILE A CA 1
ATOM 711 C C . ILE A 1 91 ? 0.627 7.667 1.528 1.00 97.81 91 ILE A C 1
ATOM 713 O O . ILE A 1 91 ? 0.406 7.877 2.718 1.00 97.81 91 ILE A O 1
ATOM 717 N N . ARG A 1 92 ? -0.359 7.497 0.641 1.00 97.88 92 ARG A N 1
ATOM 718 C CA . ARG A 1 92 ? -1.787 7.634 0.980 1.00 97.88 92 ARG A CA 1
ATOM 719 C C . ARG A 1 92 ? -2.244 6.634 2.037 1.00 97.88 92 ARG A C 1
ATOM 721 O O . ARG A 1 92 ? -2.944 7.012 2.974 1.00 97.88 92 ARG A O 1
ATOM 728 N N . VAL A 1 93 ? -1.821 5.375 1.918 1.00 98.06 93 VAL A N 1
ATOM 729 C CA . VAL A 1 93 ? -2.096 4.324 2.907 1.00 98.06 93 VAL A CA 1
ATOM 730 C C . VAL A 1 93 ? -1.538 4.723 4.273 1.00 98.06 93 VAL A C 1
ATOM 732 O O . VAL A 1 93 ? -2.283 4.729 5.251 1.00 98.06 93 VAL A O 1
ATOM 735 N N . ASN A 1 94 ? -0.272 5.144 4.341 1.00 98.00 94 ASN A N 1
ATOM 736 C CA . ASN A 1 94 ? 0.361 5.595 5.583 1.00 98.00 94 ASN A CA 1
ATOM 737 C C . ASN A 1 94 ? -0.339 6.826 6.175 1.00 98.00 94 ASN A C 1
ATOM 739 O O . ASN A 1 94 ? -0.540 6.892 7.386 1.00 98.00 94 ASN A O 1
ATOM 743 N N . THR A 1 95 ? -0.785 7.773 5.343 1.00 98.19 95 THR A N 1
ATOM 744 C CA . THR A 1 95 ? -1.595 8.913 5.794 1.00 98.19 95 THR A CA 1
ATOM 745 C C . THR A 1 95 ? -2.901 8.454 6.441 1.00 98.19 95 THR A C 1
ATOM 747 O O . THR A 1 95 ? -3.261 8.958 7.504 1.00 98.19 95 THR A O 1
ATOM 750 N N . VAL A 1 96 ? -3.606 7.481 5.854 1.00 97.69 96 VAL A N 1
ATOM 751 C CA . VAL A 1 96 ? -4.836 6.936 6.449 1.00 97.69 96 VAL A CA 1
ATOM 752 C C . VAL A 1 96 ? -4.548 6.238 7.778 1.00 97.69 96 VAL A C 1
ATOM 754 O O . VAL A 1 96 ? -5.247 6.519 8.748 1.00 97.69 96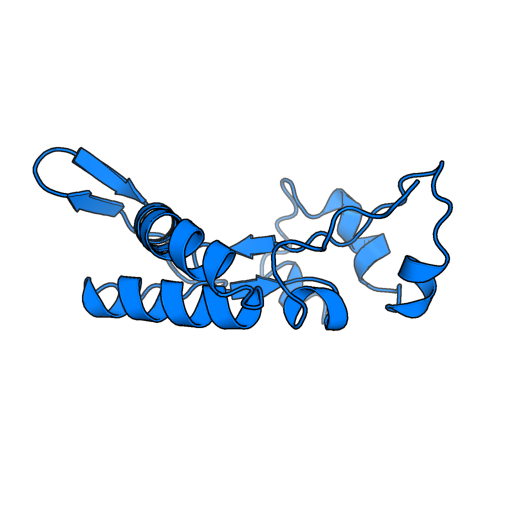 VAL A O 1
ATOM 757 N N . MET A 1 97 ? -3.525 5.383 7.854 1.00 97.56 97 MET A N 1
ATOM 758 C CA . MET A 1 97 ? -3.164 4.692 9.103 1.00 97.56 97 MET A CA 1
ATOM 759 C C . MET A 1 97 ? -2.805 5.686 10.217 1.00 97.56 97 MET A C 1
ATOM 761 O O . MET A 1 97 ? -3.321 5.578 11.330 1.00 97.56 97 MET A O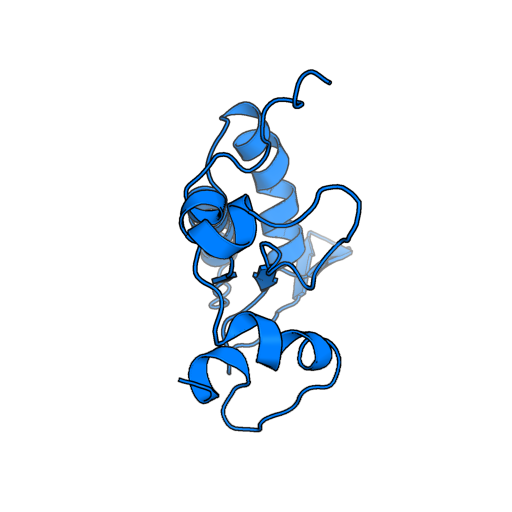 1
ATOM 765 N N . LYS A 1 98 ? -2.034 6.732 9.893 1.00 97.31 98 LYS A N 1
ATOM 766 C CA . LYS A 1 98 ? -1.699 7.818 10.824 1.00 97.31 98 LYS A CA 1
ATOM 767 C C . LYS A 1 98 ? -2.934 8.589 11.296 1.00 97.31 98 LYS A C 1
ATOM 769 O O . LYS A 1 98 ? -3.047 8.911 12.478 1.00 97.31 98 LYS A O 1
ATOM 774 N N . ASN A 1 99 ? -3.883 8.863 10.400 1.00 97.12 99 ASN A N 1
ATOM 775 C CA . ASN A 1 99 ? -5.142 9.529 10.751 1.00 97.12 99 ASN A CA 1
ATOM 776 C C . ASN A 1 99 ? -6.027 8.664 11.661 1.00 97.12 99 ASN A C 1
ATOM 778 O O . ASN A 1 99 ? -6.762 9.202 12.486 1.00 97.12 99 ASN A O 1
ATOM 782 N N . LEU A 1 100 ? -5.919 7.338 11.551 1.00 95.94 100 LEU A N 1
ATOM 783 C CA . LEU A 1 100 ? -6.535 6.372 12.464 1.00 95.94 100 LEU A CA 1
ATOM 784 C C . LEU A 1 100 ? -5.755 6.198 13.781 1.00 95.94 100 LEU A C 1
ATOM 786 O O . LEU A 1 100 ? -6.170 5.402 14.614 1.00 95.94 100 LEU A O 1
ATOM 790 N N . ARG A 1 101 ? -4.673 6.966 13.989 1.00 96.56 101 ARG A N 1
ATOM 791 C CA . ARG A 1 101 ? -3.814 6.962 15.188 1.00 96.56 101 ARG A CA 1
ATOM 792 C C . ARG A 1 101 ? -3.006 5.678 15.403 1.00 96.56 101 ARG A C 1
ATOM 794 O O . ARG A 1 101 ? -2.612 5.402 16.529 1.00 96.56 101 ARG A O 1
ATOM 801 N N . TYR A 1 102 ? -2.697 4.951 14.330 1.00 96.25 102 TYR A N 1
ATOM 802 C CA . TYR A 1 102 ? -1.743 3.842 14.371 1.00 96.25 102 TYR A CA 1
ATOM 803 C C . TYR A 1 102 ? -0.354 4.315 13.930 1.00 96.25 102 TYR A C 1
ATOM 805 O O . TYR A 1 102 ? -0.224 5.072 12.966 1.00 96.25 102 TYR A O 1
ATOM 813 N N . ASP A 1 103 ? 0.679 3.860 14.632 1.00 93.00 103 ASP A N 1
ATOM 814 C CA . ASP A 1 103 ? 2.101 4.136 14.378 1.00 93.00 103 ASP A CA 1
ATOM 815 C C . ASP A 1 103 ? 2.746 3.146 13.386 1.00 93.00 103 ASP A C 1
ATOM 817 O O . ASP A 1 103 ? 3.915 3.272 13.022 1.00 93.00 103 ASP A O 1
ATOM 821 N N . GLN A 1 104 ? 1.961 2.198 12.874 1.00 92.94 104 GLN A N 1
ATOM 822 C CA . GLN A 1 104 ? 2.346 1.300 11.793 1.00 92.94 104 GLN A CA 1
ATOM 823 C C . GLN A 1 104 ? 2.628 2.046 10.480 1.00 92.94 104 GLN A C 1
ATOM 825 O O . GLN A 1 104 ? 1.853 2.896 10.039 1.00 92.94 104 GLN A O 1
ATOM 830 N N . THR A 1 105 ? 3.712 1.651 9.804 1.00 95.00 105 THR A N 1
ATOM 831 C CA . THR A 1 105 ? 4.153 2.223 8.523 1.00 95.00 105 THR A CA 1
ATOM 832 C C . THR A 1 105 ? 4.321 1.132 7.470 1.00 95.00 105 THR A C 1
ATOM 834 O O . THR A 1 105 ? 5.100 0.205 7.655 1.00 95.00 105 THR A O 1
ATOM 837 N N . SER A 1 106 ? 3.606 1.244 6.351 1.00 95.38 106 SER A N 1
ATOM 838 C CA . SER A 1 106 ? 3.707 0.331 5.210 1.00 95.38 106 SER A CA 1
ATOM 839 C C . SER A 1 106 ? 4.920 0.651 4.336 1.00 95.38 106 SER A C 1
ATOM 841 O O . SER A 1 106 ? 5.262 1.826 4.134 1.00 95.38 106 SER A O 1
ATOM 843 N N . ASN A 1 107 ? 5.511 -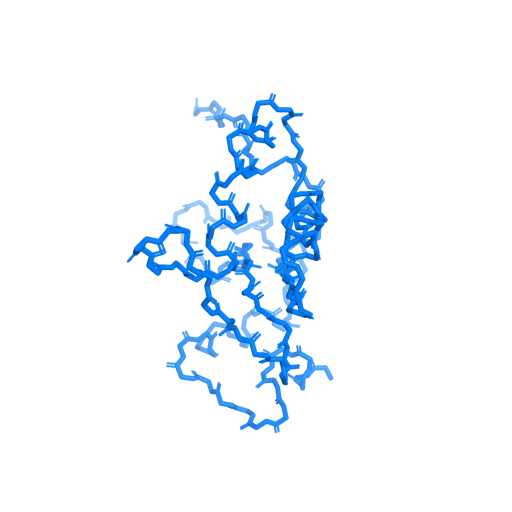0.393 3.746 1.00 91.38 107 ASN A N 1
ATOM 844 C CA . ASN A 1 107 ? 6.591 -0.288 2.770 1.00 91.38 107 ASN A CA 1
ATOM 845 C C . ASN A 1 107 ? 6.206 -0.882 1.400 1.00 91.38 107 ASN A C 1
ATOM 847 O O . ASN A 1 107 ? 5.308 -1.716 1.298 1.00 91.38 107 ASN A O 1
ATOM 851 N N . VAL A 1 108 ? 6.904 -0.445 0.346 1.00 90.94 108 VAL A N 1
ATOM 852 C CA . VAL A 1 108 ? 6.830 -0.991 -1.018 1.00 90.94 108 VAL A CA 1
ATOM 853 C C . VAL A 1 108 ? 8.225 -1.445 -1.433 1.00 90.94 108 VAL A C 1
ATOM 855 O O . VAL A 1 108 ? 9.167 -0.655 -1.426 1.00 90.94 108 VAL A O 1
ATOM 858 N N . GLU A 1 109 ? 8.345 -2.689 -1.882 1.00 85.00 109 GLU A N 1
ATOM 859 C CA . GLU A 1 109 ? 9.581 -3.250 -2.422 1.00 85.00 109 GLU A CA 1
ATOM 860 C C . GLU A 1 109 ? 9.350 -3.843 -3.806 1.00 85.00 109 GLU A C 1
ATOM 862 O O 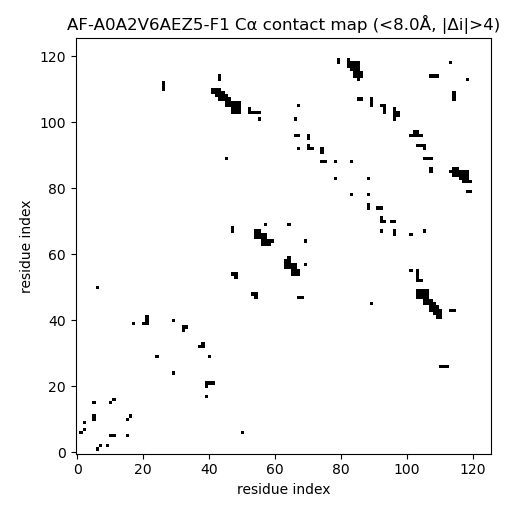. GLU A 1 109 ? 8.342 -4.493 -4.053 1.00 85.00 109 GLU A O 1
ATOM 867 N N . GLY A 1 110 ? 10.288 -3.634 -4.725 1.00 80.19 110 GLY A N 1
ATOM 868 C CA . GLY A 1 110 ? 10.183 -4.121 -6.097 1.00 80.19 110 GLY A CA 1
ATOM 869 C C . GLY A 1 110 ? 11.151 -3.397 -7.035 1.00 80.19 110 GLY A C 1
ATOM 870 O O . GLY A 1 110 ? 11.945 -2.567 -6.577 1.00 80.19 110 GLY A O 1
ATOM 871 N N . PRO A 1 111 ? 11.107 -3.686 -8.348 1.00 80.06 111 PRO A N 1
ATOM 872 C CA . PRO A 1 111 ? 11.881 -2.945 -9.343 1.00 80.06 111 PRO A CA 1
ATOM 873 C C . PRO A 1 111 ? 11.540 -1.449 -9.289 1.00 80.06 111 PRO A C 1
ATOM 875 O O . PRO A 1 111 ? 10.363 -1.083 -9.323 1.00 80.06 111 PRO A O 1
ATOM 878 N N . ARG A 1 112 ? 12.550 -0.571 -9.220 1.00 81.94 112 ARG A N 1
ATOM 879 C CA . ARG A 1 112 ? 12.347 0.865 -8.942 1.00 81.94 112 ARG A CA 1
ATOM 880 C C . ARG A 1 112 ? 11.457 1.530 -9.984 1.00 81.94 112 ARG A C 1
ATOM 882 O O . ARG A 1 112 ? 10.529 2.242 -9.603 1.00 81.94 112 ARG A O 1
ATOM 889 N N . LYS A 1 113 ? 11.681 1.249 -11.271 1.00 83.69 113 LYS A N 1
ATOM 890 C CA . LYS A 1 113 ? 10.821 1.728 -12.369 1.00 83.69 113 LYS A CA 1
ATOM 891 C C . LYS A 1 113 ? 9.356 1.325 -12.202 1.00 83.69 113 LYS A C 1
ATOM 893 O O . LYS A 1 113 ? 8.478 2.114 -12.523 1.00 83.69 113 LYS A O 1
ATOM 898 N N . ILE A 1 114 ? 9.088 0.124 -11.689 1.00 84.38 114 ILE A N 1
ATOM 899 C CA . ILE A 1 114 ? 7.719 -0.373 -11.505 1.00 84.38 114 ILE A CA 1
ATOM 900 C C . ILE A 1 114 ? 7.086 0.245 -10.256 1.00 84.38 114 ILE A C 1
ATOM 902 O O . ILE A 1 114 ? 5.955 0.706 -10.328 1.00 84.38 114 ILE A O 1
ATOM 906 N N . CYS A 1 115 ? 7.816 0.346 -9.140 1.00 89.00 115 CYS A N 1
ATOM 907 C CA . CYS A 1 115 ? 7.314 1.000 -7.925 1.00 89.00 115 CYS A CA 1
ATOM 908 C C . CYS A 1 115 ? 7.020 2.499 -8.132 1.00 89.00 115 CYS A C 1
ATOM 910 O O . CYS A 1 115 ? 6.092 3.041 -7.528 1.00 89.00 115 CYS A O 1
ATOM 912 N N . ALA A 1 116 ? 7.805 3.163 -8.988 1.00 91.00 116 ALA A N 1
ATOM 913 C CA . ALA A 1 116 ? 7.599 4.553 -9.394 1.00 91.00 116 ALA A CA 1
ATOM 914 C C . ALA A 1 116 ? 6.583 4.716 -10.542 1.00 91.00 116 ALA A C 1
ATOM 916 O O . ALA A 1 116 ? 6.066 5.813 -10.740 1.00 91.00 116 ALA A O 1
ATOM 917 N N . GLY A 1 117 ? 6.288 3.644 -11.281 1.00 89.00 117 GLY A N 1
ATOM 918 C CA . GLY A 1 117 ? 5.296 3.617 -12.354 1.00 89.00 117 GLY A CA 1
ATOM 919 C C . GLY A 1 117 ? 3.863 3.450 -11.836 1.00 89.00 117 GLY A C 1
ATOM 920 O O . GLY A 1 117 ? 3.668 3.130 -10.661 1.00 89.00 117 GLY A O 1
ATOM 921 N N . PRO A 1 118 ? 2.847 3.665 -12.692 1.00 90.12 118 PRO A N 1
ATOM 922 C CA . PRO A 1 118 ? 1.442 3.546 -12.310 1.00 90.12 118 PRO A CA 1
ATOM 923 C C . PRO A 1 118 ? 1.112 2.121 -11.850 1.00 90.12 118 PRO A C 1
ATOM 925 O O . PRO A 1 118 ? 1.541 1.146 -12.468 1.00 90.12 118 PRO A O 1
ATOM 928 N N . MET A 1 119 ? 0.307 1.990 -10.791 1.00 86.69 119 MET A N 1
ATOM 929 C CA . MET A 1 119 ? -0.021 0.677 -10.203 1.00 86.69 119 MET A CA 1
ATOM 930 C C . MET A 1 119 ? -0.720 -0.277 -11.173 1.00 86.69 119 MET A C 1
ATOM 932 O O . MET A 1 119 ? -0.639 -1.494 -11.025 1.00 86.69 119 MET A O 1
ATOM 936 N N . LEU A 1 120 ? -1.443 0.276 -12.146 1.00 80.06 120 LEU A N 1
ATOM 937 C CA . LEU A 1 120 ? -2.035 -0.473 -13.240 1.00 80.06 120 LEU A CA 1
ATOM 938 C C . LEU A 1 120 ? -1.408 0.020 -14.533 1.00 80.06 120 LEU A C 1
ATOM 940 O O . LEU A 1 120 ? -1.669 1.138 -14.977 1.00 80.06 120 LEU A O 1
ATOM 944 N N . ALA A 1 121 ? -0.585 -0.833 -15.135 1.00 66.06 121 ALA A N 1
ATOM 945 C CA . ALA A 1 121 ? -0.157 -0.622 -16.503 1.00 66.06 121 ALA A CA 1
ATOM 946 C C . ALA A 1 121 ? -1.380 -0.679 -17.430 1.00 66.06 121 ALA A C 1
ATOM 948 O O . ALA A 1 121 ? -2.301 -1.476 -17.216 1.00 66.06 121 ALA A O 1
ATOM 949 N N . ALA A 1 122 ? -1.371 0.136 -18.486 1.00 61.88 122 ALA A N 1
ATOM 950 C CA . ALA A 1 122 ? -2.288 -0.076 -19.596 1.00 61.88 122 ALA A CA 1
ATOM 951 C C . ALA A 1 122 ? -2.124 -1.523 -20.100 1.00 61.88 122 ALA A C 1
ATOM 953 O O . ALA A 1 122 ? -0.992 -2.024 -20.139 1.00 61.88 122 ALA A O 1
ATOM 954 N N . PRO A 1 123 ? -3.216 -2.218 -20.463 1.00 54.53 123 PRO A N 1
ATOM 955 C CA . PRO A 1 123 ? -3.107 -3.563 -21.006 1.00 54.53 123 PRO A CA 1
ATOM 956 C C . PRO A 1 123 ? -2.145 -3.540 -22.198 1.00 54.53 123 PRO A C 1
ATOM 958 O O . PRO A 1 123 ? -2.321 -2.752 -23.130 1.00 54.53 123 PRO A O 1
ATOM 961 N N . ARG A 1 124 ? -1.099 -4.378 -22.157 1.00 55.88 124 ARG A N 1
ATOM 962 C CA . ARG A 1 124 ? -0.209 -4.553 -23.310 1.00 55.88 124 ARG A CA 1
ATOM 963 C C . ARG A 1 124 ? -1.065 -5.052 -24.473 1.00 55.88 124 ARG A C 1
ATOM 965 O O . ARG A 1 124 ? -1.681 -6.111 -24.355 1.00 55.88 124 ARG A O 1
ATOM 972 N N . LYS A 1 125 ? -1.107 -4.290 -25.572 1.00 51.66 125 LYS A N 1
ATOM 973 C CA . LYS A 1 125 ? -1.623 -4.800 -26.848 1.00 51.66 125 LYS A CA 1
ATOM 974 C C . LYS A 1 125 ? -0.787 -6.034 -27.197 1.00 51.66 125 LYS A C 1
ATOM 976 O O . LYS A 1 125 ? 0.440 -5.944 -27.200 1.00 51.66 125 LYS A O 1
ATOM 981 N N . ARG A 1 126 ? -1.461 -7.175 -27.339 1.00 47.41 126 ARG A N 1
ATOM 982 C CA . ARG A 1 126 ? -0.860 -8.408 -27.849 1.00 47.41 126 ARG A CA 1
ATOM 983 C C . ARG A 1 126 ? -0.655 -8.289 -29.347 1.00 47.41 126 ARG A C 1
ATOM 985 O O . ARG A 1 126 ? -1.515 -7.636 -29.979 1.00 47.41 126 ARG A O 1
#

Secondary structure (DSSP, 8-state):
--HHHHTTTT--TTTGGGHHHHSS--HHHHHTS-TTS-------EEESS-TT----EEEETTEEEEHHHHHHHHHHHHHHHTT-BHHHHHHHHHHHHHHTT-----EEES-HHHHHSBSSPPPPP-

Foldseek 3Di:
DCCQPCNPVNDCPDPNVLVVVVVDDAPVNVVPDDPPDPRSAFDKDKDFAHPVDDFDWDDPDPDIDTLLVVLLVVCVVVLLVVQFALLVSQVSSQVSSVVVVHPGHMDIDHHPCRRRGGVDDDPPDD